Protein AF-A0A7S1GNL1-F1 (afdb_monomer)

InterPro domains:
  IPR001623 DnaJ domain [PF00226] (25-92)
  IPR001623 DnaJ domain [PR00625] (27-45)
  IPR001623 DnaJ domain [PR00625] (45-60)
  IPR001623 DnaJ domain [PR00625] (67-87)
  IPR001623 DnaJ domain [PS50076] (25-95)
  IPR001623 DnaJ domain [SM00271] (24-87)
  IPR001623 DnaJ domain [cd06257] (25-84)
  IPR036869 Chaperone J-domain superfamily [G3DSA:1.10.287.110] (15-101)
  IPR036869 Chaperone J-domain superfamily [SSF46565] (19-94)

Nearest PDB structures (foldseek):
  2dmx-assembly1_A  TM=9.039E-01  e=5.820E-04  Homo sapiens
  4it5-assembly1_A  TM=7.227E-01  e=3.368E-02  Vibrio cholerae
  1fpo-assembly1_A  TM=7.012E-01  e=4.769E-02  Escherichia coli
  3bvo-assembly2_B  TM=6.789E-01  e=7.156E-02  Homo sapiens
  4it5-assembly1_C  TM=7.206E-01  e=6.373E-02  Vibrio cholerae

Mean predicted aligned error: 12.36 Å

Solvent-accessible surface area (backbone atoms only — not comparable to full-atom values): 7193 Å² total; per-residue (Å²): 131,73,68,64,62,57,54,52,56,52,51,54,51,50,53,49,51,50,55,65,57,63,54,76,52,42,38,67,74,51,69,47,57,94,83,57,50,57,69,52,52,55,51,34,41,54,55,50,48,68,70,41,32,62,83,84,40,72,88,50,56,72,66,56,48,51,55,25,50,55,52,44,51,52,47,52,54,31,44,59,31,58,66,29,73,68,43,32,48,38,48,74,75,64,50,54,71,66,62,43,49,52,52,49,49,52,54,50,52,65,70,64,53,72,79,76,75,80,75,80,86,78,130

pLDDT: mean 73.5, std 15.43, range [41.97, 91.5]

Radius of gyration: 21.29 Å; Cα contacts (8 Å, |Δi|>4): 70; chains: 1; bounding box: 58×74×37 Å

Foldseek 3Di:
DPVVVVVVVVVVVVVVVVVVVVPPPLCVLLVHDLPDDLVSLVVSLVVLCVVLPVVVCVVPDPVSVVVSVVSNVSSVLSNVQRNDPQSVVCVVVPDDSVVSVVVVVVVVVVVPPPPPPPPPPDD

Organism: Cyclophora tenuis (NCBI:txid216820)

Structure (mmCIF, N/CA/C/O backbone):
data_AF-A0A7S1GNL1-F1
#
_entry.id   AF-A0A7S1GNL1-F1
#
loop_
_atom_site.group_PDB
_atom_site.id
_atom_site.type_symbol
_atom_site.label_atom_id
_atom_site.label_alt_id
_atom_site.label_comp_id
_atom_site.label_asym_id
_atom_site.label_entity_id
_atom_site.label_seq_id
_atom_site.pdbx_PDB_ins_code
_atom_site.Cartn_x
_atom_site.Cartn_y
_atom_site.Cartn_z
_atom_site.occupancy
_atom_site.B_iso_or_equiv
_atom_site.auth_seq_id
_atom_site.auth_comp_id
_atom_site.auth_asym_id
_atom_site.auth_atom_id
_atom_site.pdbx_PDB_model_num
ATOM 1 N N . GLY A 1 1 ? 3.465 -45.038 6.593 1.00 48.69 1 GLY A N 1
ATOM 2 C CA . GLY A 1 1 ? 3.401 -43.763 7.329 1.00 48.69 1 GLY A CA 1
ATOM 3 C C . GLY A 1 1 ? 2.772 -42.712 6.446 1.00 48.69 1 GLY A C 1
ATOM 4 O O . GLY A 1 1 ? 3.487 -42.023 5.741 1.00 48.69 1 GLY A O 1
ATOM 5 N N . SER A 1 2 ? 1.441 -42.638 6.433 1.00 50.00 2 SER A N 1
ATOM 6 C CA . SER A 1 2 ? 0.688 -41.850 5.438 1.00 50.00 2 SER A CA 1
ATOM 7 C C . SER A 1 2 ? 0.199 -40.499 5.978 1.00 50.00 2 SER A C 1
ATOM 9 O O . SER A 1 2 ? -0.111 -39.604 5.201 1.00 50.00 2 SER A O 1
ATOM 11 N N . ASN A 1 3 ? 0.214 -40.313 7.303 1.00 46.50 3 ASN A N 1
ATOM 12 C CA . ASN A 1 3 ? -0.201 -39.062 7.950 1.00 46.50 3 ASN A CA 1
ATOM 13 C C . ASN A 1 3 ? 0.855 -37.945 7.861 1.00 46.50 3 ASN A C 1
ATOM 15 O O . ASN A 1 3 ? 0.499 -36.775 7.896 1.00 46.50 3 ASN A O 1
ATOM 19 N N . SER A 1 4 ? 2.142 -38.274 7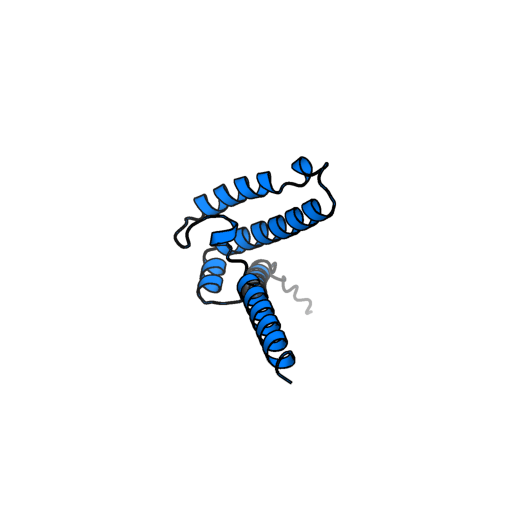.695 1.00 50.66 4 SER A N 1
ATOM 20 C CA . SER A 1 4 ? 3.233 -37.281 7.660 1.00 50.66 4 SER A CA 1
ATOM 21 C C . SER A 1 4 ? 3.238 -36.435 6.376 1.00 50.66 4 SER A C 1
ATOM 23 O O . SER A 1 4 ? 3.486 -35.236 6.437 1.00 50.66 4 SER A O 1
ATOM 25 N N . VAL A 1 5 ? 2.876 -37.019 5.229 1.00 54.38 5 VAL A N 1
ATOM 26 C CA . VAL A 1 5 ? 2.900 -36.332 3.921 1.00 54.38 5 VAL A CA 1
ATOM 27 C C . VAL A 1 5 ? 1.714 -35.373 3.747 1.00 54.38 5 VAL A C 1
ATOM 29 O O . VAL A 1 5 ? 1.840 -34.330 3.107 1.00 54.38 5 VAL A O 1
ATOM 32 N N . LEU A 1 6 ? 0.561 -35.700 4.340 1.00 55.34 6 LEU A N 1
ATOM 33 C CA . LEU A 1 6 ? -0.639 -34.855 4.299 1.00 55.34 6 LEU A CA 1
ATOM 34 C C . LEU A 1 6 ? -0.482 -33.604 5.167 1.00 55.34 6 LEU A C 1
ATOM 36 O O . LEU A 1 6 ? -0.900 -32.519 4.770 1.00 55.34 6 LEU A O 1
ATOM 40 N N . ILE A 1 7 ? 0.176 -33.752 6.316 1.00 55.56 7 ILE A N 1
ATOM 41 C CA . ILE A 1 7 ? 0.484 -32.646 7.222 1.00 55.56 7 ILE A CA 1
ATOM 42 C C . ILE A 1 7 ? 1.523 -31.711 6.576 1.00 55.56 7 ILE A C 1
ATOM 44 O O . ILE A 1 7 ? 1.324 -30.500 6.571 1.00 55.56 7 ILE A O 1
ATOM 48 N N . GLN A 1 8 ? 2.562 -32.254 5.929 1.00 51.44 8 GLN A N 1
ATOM 49 C CA . GLN A 1 8 ? 3.579 -31.466 5.215 1.00 51.44 8 GLN A CA 1
ATOM 50 C C . GLN A 1 8 ? 2.970 -30.596 4.093 1.00 51.44 8 GLN A C 1
ATOM 52 O O . GLN A 1 8 ? 3.209 -29.391 4.037 1.00 51.44 8 GLN A O 1
ATOM 57 N N . LYS A 1 9 ? 2.082 -31.177 3.270 1.00 51.75 9 LYS A N 1
ATOM 58 C CA . LYS A 1 9 ? 1.378 -30.459 2.188 1.00 51.75 9 LYS A CA 1
ATOM 59 C C . LYS A 1 9 ? 0.404 -29.382 2.677 1.00 51.75 9 LYS A C 1
ATOM 61 O O . LYS A 1 9 ? 0.152 -28.418 1.951 1.00 51.75 9 LYS A O 1
ATOM 66 N N . ALA A 1 10 ? -0.162 -29.538 3.874 1.00 55.88 10 ALA A N 1
ATOM 67 C CA . ALA A 1 10 ? -1.010 -28.518 4.485 1.00 55.88 10 ALA A CA 1
ATOM 68 C C . ALA A 1 10 ? -0.182 -27.303 4.944 1.00 55.88 10 ALA A C 1
ATOM 70 O O . ALA A 1 10 ? -0.606 -26.166 4.738 1.00 55.88 10 ALA A O 1
ATOM 71 N N . TYR A 1 11 ? 1.024 -27.529 5.480 1.00 54.78 11 TYR A N 1
ATOM 72 C CA . TYR A 1 11 ? 1.945 -26.455 5.867 1.00 54.78 11 TYR A CA 1
ATOM 73 C C . TYR A 1 11 ? 2.511 -25.689 4.665 1.00 54.78 11 TYR A C 1
ATOM 75 O O . TYR A 1 11 ? 2.564 -24.463 4.703 1.00 54.78 11 TYR A O 1
ATOM 83 N N . GLU A 1 12 ? 2.865 -26.371 3.573 1.00 48.06 12 GLU A N 1
ATOM 84 C CA . GLU A 1 12 ? 3.355 -25.710 2.351 1.00 48.06 12 GLU A CA 1
ATOM 85 C C . GLU A 1 12 ? 2.281 -24.829 1.684 1.00 48.06 12 GLU A C 1
ATOM 87 O O . GLU A 1 12 ? 2.585 -23.731 1.215 1.00 48.06 12 GLU A O 1
ATOM 92 N N . ASN A 1 13 ? 1.008 -25.244 1.711 1.00 51.81 13 ASN A N 1
ATOM 93 C CA . ASN A 1 13 ? -0.104 -24.401 1.254 1.00 51.81 13 ASN A CA 1
ATOM 94 C C . ASN A 1 13 ? -0.351 -23.201 2.175 1.00 51.81 13 ASN A C 1
ATOM 96 O O . ASN A 1 13 ? -0.649 -22.113 1.687 1.00 51.81 13 ASN A O 1
ATOM 100 N N . ALA A 1 14 ? -0.219 -23.373 3.492 1.00 51.16 14 ALA A N 1
ATOM 101 C CA . ALA A 1 14 ? -0.364 -22.277 4.442 1.00 51.16 14 ALA A CA 1
ATOM 102 C C . ALA A 1 14 ? 0.748 -21.230 4.270 1.00 51.16 14 ALA A C 1
ATOM 104 O O . ALA A 1 14 ? 0.449 -20.040 4.267 1.00 51.16 14 ALA A O 1
ATOM 105 N N . ASP A 1 15 ? 1.999 -21.649 4.044 1.00 48.06 15 ASP A N 1
ATOM 106 C CA . ASP A 1 15 ? 3.122 -20.732 3.801 1.00 48.06 15 ASP A CA 1
ATOM 107 C C . ASP A 1 15 ? 2.975 -20.000 2.457 1.00 48.06 15 ASP A C 1
ATOM 109 O O . ASP A 1 15 ? 3.248 -18.804 2.365 1.00 48.06 15 ASP A O 1
ATOM 113 N N . PHE A 1 16 ? 2.456 -20.674 1.425 1.00 47.88 16 PHE A N 1
ATOM 114 C CA . PHE A 1 16 ? 2.152 -20.057 0.132 1.00 47.88 16 PHE A CA 1
ATOM 115 C C . PHE A 1 16 ? 0.971 -19.073 0.204 1.00 47.88 16 PHE A C 1
ATOM 117 O O . PHE A 1 16 ? 1.053 -17.994 -0.378 1.00 47.88 16 PHE A O 1
ATOM 124 N N . LEU A 1 17 ? -0.095 -19.380 0.954 1.00 49.56 17 LEU A N 1
ATOM 125 C CA . LEU A 1 17 ? -1.192 -18.442 1.230 1.00 49.56 17 LEU A CA 1
ATOM 126 C C . LEU A 1 17 ? -0.723 -17.264 2.085 1.00 49.56 17 LEU A C 1
ATOM 128 O O . LEU A 1 17 ? -1.101 -16.137 1.785 1.00 49.56 17 LEU A O 1
ATOM 132 N N . LEU A 1 18 ? 0.157 -17.492 3.067 1.00 51.66 18 LEU A N 1
ATOM 133 C CA . LEU A 1 18 ? 0.786 -16.423 3.842 1.00 51.66 18 LEU A CA 1
ATOM 134 C C . LEU A 1 18 ? 1.680 -15.544 2.964 1.00 51.66 18 LEU A C 1
ATOM 136 O O . LEU A 1 18 ? 1.660 -14.331 3.113 1.00 51.66 18 LEU A O 1
ATOM 140 N N . ARG A 1 19 ? 2.464 -16.117 2.042 1.00 46.56 19 ARG A N 1
ATOM 141 C CA . ARG A 1 19 ? 3.342 -15.357 1.132 1.00 46.56 19 ARG A CA 1
ATOM 142 C C . ARG A 1 19 ? 2.570 -14.617 0.040 1.00 46.56 19 ARG A C 1
ATOM 144 O O . ARG A 1 19 ? 2.915 -13.484 -0.274 1.00 46.56 19 ARG A O 1
ATOM 151 N N . LYS A 1 20 ? 1.504 -15.218 -0.493 1.00 41.97 20 LYS A N 1
ATOM 152 C CA . LYS A 1 20 ? 0.577 -14.579 -1.437 1.00 41.97 20 LYS A CA 1
ATOM 153 C C . LYS A 1 20 ? -0.301 -13.524 -0.748 1.00 41.97 20 LYS A C 1
ATOM 155 O O . LYS A 1 20 ? -0.633 -12.534 -1.382 1.00 41.97 20 LYS A O 1
ATOM 160 N N . GLN A 1 21 ? -0.601 -13.680 0.546 1.00 45.34 21 GLN A N 1
ATOM 161 C CA . GLN A 1 21 ? -1.136 -12.613 1.408 1.00 45.34 21 GLN A CA 1
ATOM 162 C C . GLN A 1 21 ? -0.103 -11.531 1.747 1.00 45.34 21 GLN A C 1
ATOM 164 O O . GLN A 1 21 ? -0.488 -10.391 1.983 1.00 45.34 21 GLN A O 1
ATOM 169 N N . LYS A 1 22 ? 1.190 -11.874 1.842 1.00 52.28 22 LYS A N 1
ATOM 170 C CA . LYS A 1 22 ? 2.247 -10.958 2.310 1.00 52.28 22 LYS A CA 1
ATOM 171 C C . LYS A 1 22 ? 2.577 -9.847 1.331 1.00 52.28 22 LYS A C 1
ATOM 173 O O . LYS A 1 22 ? 3.211 -8.888 1.752 1.00 52.28 22 LYS A O 1
ATOM 178 N N . ARG A 1 23 ? 2.183 -9.952 0.059 1.00 59.06 23 ARG A N 1
ATOM 179 C CA . ARG A 1 23 ? 2.159 -8.782 -0.819 1.00 59.06 23 ARG A CA 1
ATOM 180 C C . ARG A 1 23 ? 0.871 -8.030 -0.518 1.00 59.06 23 ARG A C 1
ATOM 182 O O . ARG A 1 23 ? -0.193 -8.527 -0.888 1.00 59.06 23 ARG A O 1
ATOM 189 N N . PRO A 1 24 ? 0.935 -6.882 0.180 1.00 64.38 24 PRO A N 1
ATOM 190 C CA . PRO A 1 24 ? -0.250 -6.077 0.364 1.00 64.38 24 PRO A CA 1
ATOM 191 C C . PRO A 1 24 ? -0.682 -5.597 -1.014 1.00 64.38 24 PRO A C 1
ATOM 193 O O . PRO A 1 24 ? -0.005 -4.816 -1.682 1.00 64.38 24 PRO A O 1
ATOM 196 N N . ASP A 1 25 ? -1.803 -6.138 -1.458 1.00 78.50 25 ASP A N 1
ATOM 197 C CA . ASP A 1 25 ? -2.456 -5.714 -2.676 1.00 78.50 25 ASP A CA 1
ATOM 198 C C . ASP A 1 25 ? -3.139 -4.385 -2.345 1.00 78.50 25 ASP A C 1
ATOM 200 O O . ASP A 1 25 ? -4.255 -4.343 -1.825 1.00 78.50 25 ASP A O 1
ATOM 204 N N . PHE A 1 26 ? -2.403 -3.282 -2.502 1.00 83.38 26 PHE A N 1
ATOM 205 C CA . PHE A 1 26 ? -2.847 -1.970 -2.025 1.00 83.38 26 PHE A CA 1
ATOM 206 C C . PHE A 1 26 ? -4.150 -1.527 -2.685 1.00 83.38 26 PHE A C 1
ATOM 208 O O . PHE A 1 26 ? -4.964 -0.852 -2.053 1.00 83.38 26 PHE A O 1
ATOM 215 N N . TYR A 1 27 ? -4.381 -1.968 -3.923 1.00 85.94 27 TYR A N 1
ATOM 216 C CA . TYR A 1 27 ? -5.641 -1.783 -4.628 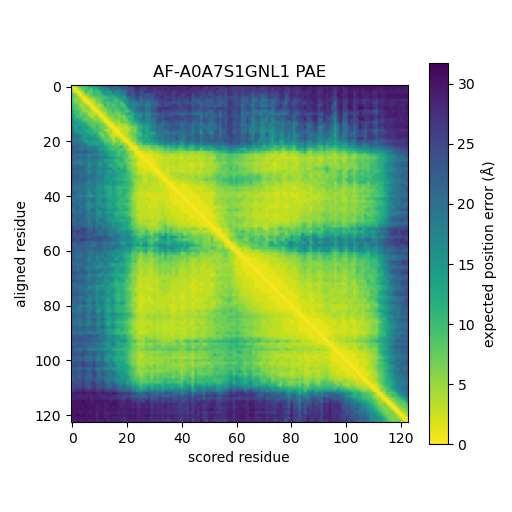1.00 85.94 27 TYR A CA 1
ATOM 217 C C . TYR A 1 27 ? -6.790 -2.482 -3.894 1.00 85.94 27 TYR A C 1
ATOM 219 O O . TYR A 1 27 ? -7.782 -1.839 -3.554 1.00 85.94 27 TYR A O 1
ATOM 227 N N . GLN A 1 28 ? -6.638 -3.764 -3.551 1.00 82.31 28 GLN A N 1
ATOM 228 C CA . GLN A 1 28 ? -7.637 -4.495 -2.760 1.00 82.31 28 GLN A CA 1
ATOM 229 C C . GLN A 1 28 ? -7.790 -3.931 -1.340 1.00 82.31 28 GLN A C 1
ATOM 231 O O . GLN A 1 28 ? -8.906 -3.848 -0.830 1.00 82.31 28 GLN A O 1
ATOM 236 N N . LEU A 1 29 ? -6.694 -3.501 -0.710 1.00 82.12 29 LEU A N 1
ATOM 237 C CA . LEU A 1 29 ? -6.690 -2.937 0.641 1.00 82.12 29 LEU A CA 1
ATOM 238 C C . LEU A 1 29 ? -7.507 -1.639 0.721 1.00 82.12 29 LEU A C 1
ATOM 240 O O . LEU A 1 29 ? -8.307 -1.449 1.641 1.00 82.12 29 LEU A O 1
ATOM 244 N N . LEU A 1 30 ? -7.323 -0.757 -0.264 1.00 82.38 30 LEU A N 1
ATOM 245 C CA . LEU A 1 30 ? -8.098 0.473 -0.419 1.00 82.38 30 LEU A CA 1
ATOM 246 C C . LEU A 1 30 ? -9.495 0.210 -1.009 1.00 82.38 30 LEU A C 1
ATOM 248 O O . LEU A 1 30 ? -10.366 1.076 -0.926 1.00 82.38 30 LEU A O 1
ATOM 252 N N . GLY A 1 31 ? -9.731 -0.983 -1.561 1.00 83.00 31 GLY A N 1
ATOM 253 C CA . GLY A 1 31 ? -10.982 -1.358 -2.219 1.00 83.00 31 GLY A CA 1
ATOM 254 C C . GLY A 1 31 ? -11.200 -0.598 -3.526 1.00 83.00 31 GLY A C 1
ATOM 255 O O . GLY A 1 31 ? -12.318 -0.185 -3.823 1.00 83.00 31 GLY A O 1
ATOM 256 N N . ILE A 1 32 ? -10.121 -0.363 -4.267 1.00 86.38 32 ILE A N 1
ATOM 257 C CA . ILE A 1 32 ? -10.096 0.370 -5.533 1.00 86.38 32 ILE A CA 1
ATOM 258 C C . ILE A 1 32 ? -9.606 -0.532 -6.663 1.00 86.38 32 ILE A C 1
ATOM 260 O O . ILE A 1 32 ? -8.984 -1.569 -6.442 1.00 86.38 32 ILE A O 1
ATOM 264 N N . SER A 1 33 ? -9.877 -0.120 -7.897 1.00 86.25 33 SER A N 1
ATOM 265 C CA . SER A 1 33 ? -9.373 -0.822 -9.075 1.00 86.25 33 SER A CA 1
ATOM 266 C C . SER A 1 33 ? -7.910 -0.468 -9.366 1.00 86.25 33 SER A C 1
ATOM 268 O O . SER A 1 33 ? -7.454 0.624 -9.027 1.00 86.25 33 SER A O 1
ATOM 270 N N . SER A 1 34 ? -7.188 -1.345 -10.066 1.00 81.25 34 SER A N 1
ATOM 271 C CA . SER A 1 34 ? -5.834 -1.066 -10.570 1.00 81.25 34 SER A CA 1
ATOM 272 C C . SER A 1 34 ? -5.794 0.097 -11.566 1.00 81.25 34 SER A C 1
ATOM 274 O O . SER A 1 34 ? -4.745 0.703 -11.756 1.00 81.25 34 SER A O 1
ATOM 276 N N . ILE A 1 35 ? -6.941 0.461 -12.150 1.00 85.25 35 ILE A N 1
ATOM 277 C CA . ILE A 1 35 ? -7.120 1.644 -13.009 1.00 85.25 35 ILE A CA 1
ATOM 278 C C . ILE A 1 35 ? -7.533 2.905 -12.232 1.00 85.25 35 ILE A C 1
ATOM 280 O O . ILE A 1 35 ? -7.795 3.942 -12.840 1.00 85.25 35 ILE A O 1
ATOM 284 N N . ALA A 1 36 ? -7.625 2.842 -10.900 1.00 87.12 36 ALA A N 1
ATOM 285 C CA . ALA A 1 36 ? -8.078 3.970 -10.097 1.00 87.12 36 ALA A CA 1
ATOM 286 C C . ALA A 1 36 ? -7.155 5.187 -10.254 1.00 87.12 36 ALA A C 1
ATOM 288 O O . ALA A 1 36 ? -5.925 5.084 -10.363 1.00 87.12 36 ALA A O 1
ATOM 289 N N . SER A 1 37 ? -7.783 6.361 -10.248 1.00 89.88 37 SER A N 1
ATOM 290 C CA . SER A 1 37 ? -7.086 7.643 -10.273 1.00 89.88 37 SER A CA 1
ATOM 291 C C . SER A 1 37 ? -6.578 8.010 -8.883 1.00 89.88 37 SER A C 1
ATOM 293 O O . SER A 1 37 ? -7.154 7.628 -7.865 1.00 89.88 37 SER A O 1
ATOM 295 N N . LEU A 1 38 ? -5.543 8.843 -8.829 1.00 88.38 38 LEU A N 1
ATOM 296 C CA . LEU A 1 38 ? -4.948 9.338 -7.583 1.00 88.38 38 LEU A CA 1
ATOM 297 C C . LEU A 1 38 ? -5.967 10.018 -6.648 1.00 88.38 38 LEU A C 1
ATOM 299 O O . LEU A 1 38 ? -5.871 9.908 -5.425 1.00 88.38 38 LEU A O 1
ATOM 303 N N . LEU A 1 39 ? -6.985 10.672 -7.217 1.00 90.12 39 LEU A N 1
ATOM 304 C CA . LEU A 1 39 ? -8.111 11.237 -6.465 1.00 90.12 39 LEU A CA 1
ATOM 305 C C . LEU A 1 39 ? -8.939 10.160 -5.749 1.00 90.12 39 LEU A C 1
ATOM 307 O O . LEU A 1 39 ? -9.307 10.347 -4.590 1.00 90.12 39 LEU A O 1
ATOM 311 N N . GLU A 1 40 ? -9.207 9.032 -6.411 1.00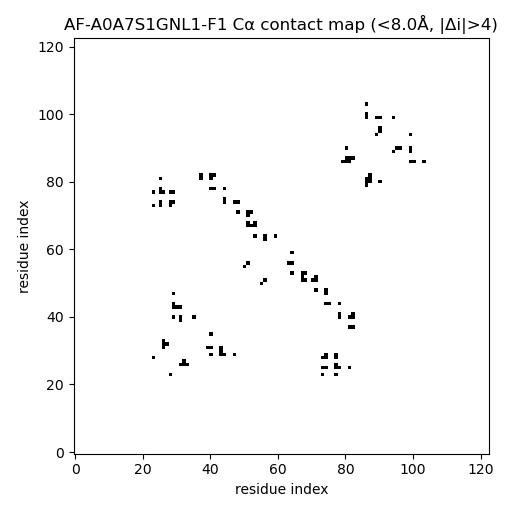 90.25 40 GLU A N 1
ATOM 312 C CA . GLU A 1 40 ? -9.926 7.904 -5.811 1.00 90.25 40 GLU A CA 1
ATOM 313 C C . GLU A 1 40 ? -9.091 7.212 -4.740 1.00 90.25 40 GLU A C 1
ATOM 315 O O . GLU A 1 40 ? -9.602 6.949 -3.654 1.00 90.25 40 GLU A O 1
ATOM 320 N N . ILE A 1 41 ? -7.797 7.008 -5.003 1.00 89.75 41 ILE A N 1
ATOM 321 C CA . ILE A 1 41 ? -6.841 6.456 -4.035 1.00 89.75 41 ILE A CA 1
ATOM 322 C C . ILE A 1 41 ? -6.868 7.283 -2.740 1.00 89.75 41 ILE A C 1
ATOM 324 O O . ILE A 1 41 ? -7.109 6.744 -1.660 1.00 89.75 41 ILE A O 1
ATOM 328 N N . LYS A 1 42 ? -6.711 8.612 -2.838 1.00 89.81 42 LYS A N 1
ATOM 329 C CA . LYS A 1 42 ? -6.753 9.524 -1.679 1.00 89.81 42 LYS A CA 1
ATOM 330 C C . LYS A 1 42 ? -8.107 9.521 -0.972 1.00 89.81 42 LYS A C 1
ATOM 332 O O . LYS A 1 42 ? -8.162 9.558 0.259 1.00 89.81 42 LYS A O 1
ATOM 337 N N . LYS A 1 43 ? -9.201 9.486 -1.736 1.00 91.50 43 LYS A N 1
ATOM 338 C CA . LYS A 1 43 ? -10.561 9.462 -1.189 1.00 91.50 43 LYS A CA 1
ATOM 339 C C . LYS A 1 43 ? -10.806 8.187 -0.384 1.00 91.50 43 LYS A C 1
ATOM 341 O O . LYS A 1 43 ? -11.225 8.283 0.768 1.00 91.50 43 LYS A O 1
ATOM 346 N N . GLN A 1 44 ? -10.487 7.023 -0.945 1.00 90.00 44 GLN A N 1
ATOM 347 C CA . GLN A 1 44 ? -10.694 5.744 -0.268 1.00 90.00 44 GLN A CA 1
ATOM 348 C C . GLN A 1 44 ? -9.736 5.531 0.891 1.00 90.00 44 GLN A C 1
ATOM 350 O O . GLN A 1 44 ? -10.168 5.047 1.936 1.00 90.00 44 GLN A O 1
ATOM 355 N N . TYR A 1 45 ? -8.491 5.997 0.776 1.00 90.06 45 TYR A N 1
ATOM 356 C CA . TYR A 1 45 ? -7.583 6.055 1.915 1.00 90.06 45 TYR A CA 1
ATOM 357 C C . TYR A 1 45 ? -8.208 6.823 3.078 1.00 90.06 45 TYR A C 1
ATOM 359 O O . TYR A 1 45 ? -8.235 6.320 4.194 1.00 90.06 45 TYR A O 1
ATOM 367 N N . LYS A 1 46 ? -8.774 8.012 2.830 1.00 89.44 46 LYS A N 1
ATOM 368 C CA . LYS A 1 46 ? -9.390 8.823 3.888 1.00 89.44 46 LYS A CA 1
ATOM 369 C C . LYS A 1 46 ? -10.563 8.097 4.553 1.00 89.44 46 LYS A C 1
ATOM 371 O O . LYS A 1 46 ? -10.673 8.117 5.775 1.00 89.44 46 LYS A O 1
ATOM 376 N N . VAL A 1 47 ? -11.406 7.426 3.767 1.00 88.94 47 VAL A N 1
ATOM 377 C CA . VAL A 1 47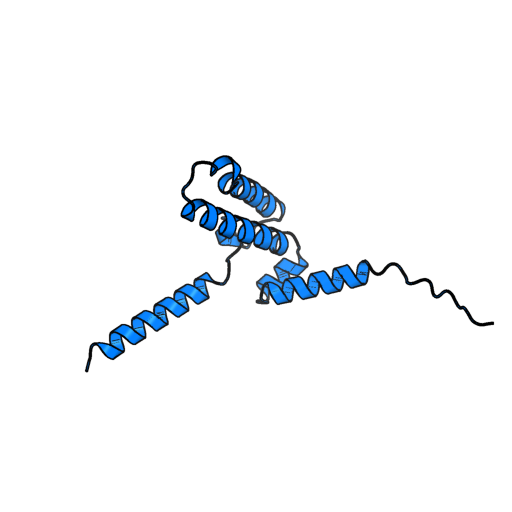 ? -12.524 6.619 4.285 1.00 88.94 47 VAL A CA 1
ATOM 378 C C . VAL A 1 47 ? -12.009 5.474 5.162 1.00 88.94 47 VAL A C 1
ATOM 380 O O . VAL A 1 47 ? -12.457 5.315 6.296 1.00 88.94 47 VAL A O 1
ATOM 383 N N . LYS A 1 48 ? -11.023 4.716 4.674 1.00 84.88 48 LYS A N 1
ATOM 384 C CA . LYS A 1 48 ? -10.433 3.578 5.387 1.00 84.88 48 LYS A CA 1
ATOM 385 C C . LYS A 1 48 ? -9.655 4.003 6.633 1.00 84.88 48 LYS A C 1
ATOM 387 O O . LYS A 1 48 ? -9.799 3.387 7.683 1.00 84.88 48 LYS A O 1
ATOM 392 N N . ALA A 1 49 ? -8.903 5.095 6.567 1.00 86.25 49 ALA A N 1
ATOM 393 C CA . ALA A 1 49 ? -8.198 5.668 7.707 1.00 86.25 49 ALA A CA 1
ATOM 394 C C . ALA A 1 49 ? -9.166 6.051 8.836 1.00 86.25 49 ALA A C 1
ATOM 396 O O . ALA A 1 49 ? -8.872 5.799 9.998 1.00 86.25 49 ALA A O 1
ATOM 397 N N . MET A 1 50 ? -10.345 6.595 8.508 1.00 84.50 50 MET A N 1
ATOM 398 C CA . MET A 1 50 ? -11.390 6.894 9.498 1.00 84.50 50 MET A CA 1
ATOM 399 C C . MET A 1 50 ? -12.084 5.639 10.054 1.00 84.50 50 MET A C 1
ATOM 401 O O . MET A 1 50 ? -12.619 5.687 11.160 1.00 84.50 50 MET A O 1
ATOM 405 N N . GLU A 1 51 ? -12.094 4.532 9.308 1.00 79.75 51 GLU A N 1
ATOM 406 C CA . GLU A 1 51 ? -12.629 3.226 9.727 1.00 79.75 51 GLU A CA 1
ATOM 407 C C . GLU A 1 51 ? -11.679 2.509 10.704 1.00 79.75 51 GLU A C 1
ATOM 409 O O . GLU A 1 51 ? -12.126 1.929 11.695 1.00 79.75 51 GLU A O 1
ATOM 414 N N . TYR A 1 52 ? -10.367 2.615 10.474 1.00 77.56 52 TYR A N 1
ATOM 415 C CA . TYR A 1 52 ? -9.320 2.017 11.314 1.00 77.56 52 TYR A CA 1
ATOM 416 C C . TYR A 1 52 ? -8.713 2.978 12.349 1.00 77.56 52 TYR A C 1
ATOM 418 O O . TYR A 1 52 ? -7.759 2.616 13.031 1.00 77.56 52 TYR A O 1
ATOM 426 N N . HIS A 1 53 ? -9.257 4.188 12.504 1.00 76.50 53 HIS A N 1
ATOM 427 C CA . HIS A 1 53 ? -8.693 5.188 13.411 1.00 76.50 53 HIS A CA 1
ATOM 428 C C . HIS A 1 53 ? -8.770 4.735 14.884 1.00 76.50 53 HIS A C 1
ATOM 430 O O . HIS A 1 53 ? -9.865 4.391 15.347 1.00 76.50 53 HIS A O 1
ATOM 436 N N . PRO A 1 54 ? -7.668 4.799 15.659 1.00 69.75 54 PRO A N 1
ATOM 437 C CA . PRO A 1 54 ? -7.624 4.300 17.037 1.00 69.75 54 PRO A CA 1
ATOM 438 C C . PRO A 1 54 ? -8.625 5.002 17.963 1.00 69.75 54 PRO A C 1
ATOM 440 O O . PRO A 1 54 ? -9.139 4.364 18.873 1.00 69.75 54 PRO A O 1
ATOM 443 N N . ASP A 1 55 ? -8.987 6.261 17.683 1.00 78.50 55 ASP A N 1
ATOM 444 C CA . ASP A 1 55 ? -10.026 7.010 18.421 1.00 78.50 55 ASP A CA 1
ATOM 445 C C . ASP A 1 55 ? -11.381 6.279 18.451 1.00 78.50 55 ASP A C 1
ATOM 447 O O . ASP A 1 55 ? -12.039 6.214 19.488 1.00 78.50 55 ASP A O 1
ATOM 451 N N . ARG A 1 56 ? -11.762 5.622 17.343 1.00 67.12 56 ARG A N 1
ATOM 452 C CA . ARG A 1 56 ? -13.014 4.848 17.246 1.00 67.12 56 ARG A CA 1
ATOM 453 C C . ARG A 1 56 ? -12.895 3.446 17.845 1.00 67.12 56 ARG A C 1
ATOM 455 O O . ARG A 1 56 ? -13.911 2.790 18.059 1.00 67.12 56 ARG A O 1
ATOM 462 N N . HIS A 1 57 ? -11.669 2.999 18.121 1.00 65.69 57 HIS A N 1
ATOM 463 C CA . HIS A 1 57 ? -11.339 1.681 18.673 1.00 65.69 57 HIS A CA 1
ATOM 464 C C . HIS A 1 57 ? -10.775 1.762 20.099 1.00 65.69 57 HIS A C 1
ATOM 466 O O . HIS A 1 57 ? -10.256 0.772 20.609 1.00 65.69 57 HIS A O 1
ATOM 472 N N . THR A 1 58 ? -10.932 2.902 20.777 1.00 63.50 58 THR A N 1
ATOM 473 C CA . THR A 1 58 ? -10.502 3.132 22.171 1.00 63.50 58 THR A CA 1
ATOM 474 C C . THR A 1 58 ? -11.114 2.144 23.171 1.00 63.50 58 THR A C 1
ATOM 476 O O . THR A 1 58 ? -10.495 1.837 24.185 1.00 63.50 58 THR A O 1
ATOM 479 N N . GLY A 1 59 ? -12.296 1.590 22.873 1.00 67.19 59 GLY A N 1
ATOM 480 C CA . GLY A 1 59 ? -12.943 0.526 23.655 1.00 67.19 59 GLY A CA 1
ATOM 481 C C . GLY A 1 59 ? -12.742 -0.898 23.115 1.00 67.19 59 GLY A C 1
ATOM 482 O O . GLY A 1 59 ? -13.348 -1.838 23.629 1.00 67.19 59 GLY A O 1
ATOM 483 N N . ALA A 1 60 ? -11.955 -1.083 22.053 1.00 72.81 60 ALA A N 1
ATOM 484 C CA . ALA A 1 60 ? -11.764 -2.383 21.419 1.00 72.81 60 ALA A CA 1
ATOM 485 C C . ALA A 1 60 ? -10.676 -3.210 22.125 1.00 72.81 60 ALA A C 1
ATOM 487 O O . ALA A 1 60 ? -9.708 -2.675 22.665 1.00 72.81 60 ALA A O 1
ATOM 488 N N . SER A 1 61 ? -10.810 -4.538 22.087 1.00 78.69 61 SER A N 1
ATOM 489 C CA . SER A 1 61 ? -9.815 -5.468 22.630 1.00 78.69 61 SER A CA 1
ATOM 490 C C . SER A 1 61 ? -8.430 -5.254 22.000 1.00 78.69 61 SER A C 1
ATOM 492 O O . SER A 1 61 ? -8.335 -4.893 20.828 1.00 78.69 61 SER A O 1
ATOM 494 N N . GLN A 1 62 ? -7.356 -5.556 22.739 1.00 77.31 62 GLN A N 1
ATOM 495 C CA . GLN A 1 62 ? -5.963 -5.394 22.279 1.00 77.31 62 GLN A CA 1
ATOM 496 C C . GLN A 1 62 ? -5.693 -6.019 20.898 1.00 77.31 62 GLN A C 1
ATOM 498 O O . GLN A 1 62 ? -4.936 -5.467 20.105 1.00 77.31 62 GLN A O 1
ATOM 503 N N . GLN A 1 63 ? -6.351 -7.139 20.585 1.00 72.88 63 GLN A N 1
ATOM 504 C CA . GLN A 1 63 ? -6.250 -7.784 19.276 1.00 72.88 63 GLN A CA 1
ATOM 505 C C . GLN A 1 63 ? -6.785 -6.894 18.142 1.00 72.88 63 GLN A C 1
ATOM 507 O O . GLN A 1 63 ? -6.106 -6.710 17.138 1.00 72.88 63 GLN A O 1
ATOM 512 N N . LYS A 1 64 ? -7.950 -6.261 18.336 1.00 71.44 64 LYS A N 1
ATOM 513 C CA . LYS A 1 64 ? -8.532 -5.328 17.361 1.00 71.44 64 LYS A CA 1
ATOM 514 C C . LYS A 1 64 ? -7.688 -4.071 17.188 1.00 71.44 64 LYS A C 1
ATOM 516 O O . LYS A 1 64 ? -7.610 -3.558 16.080 1.00 71.44 64 LYS A 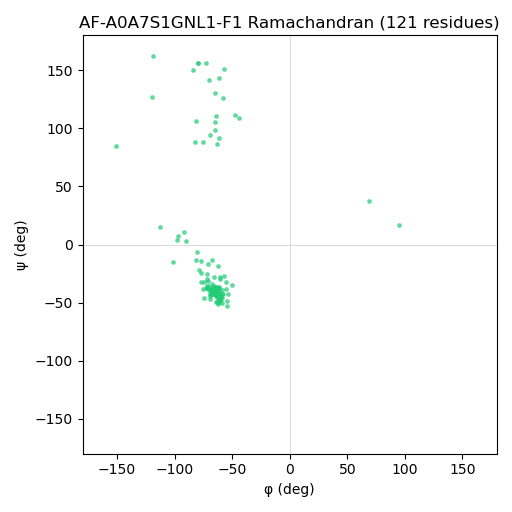O 1
ATOM 521 N N . GLN A 1 65 ? -7.065 -3.581 18.260 1.00 75.62 65 GLN A N 1
ATOM 522 C CA . GLN A 1 65 ? -6.155 -2.436 18.173 1.00 75.62 65 GLN A CA 1
ATOM 523 C C . GLN A 1 65 ? -4.919 -2.779 17.335 1.00 75.62 65 GLN A C 1
ATOM 525 O O . GLN A 1 65 ? -4.560 -2.006 16.454 1.00 75.62 65 GLN A O 1
ATOM 530 N N . LYS A 1 66 ? -4.330 -3.968 17.538 1.00 75.44 66 LYS A N 1
ATOM 531 C CA . LYS A 1 66 ? -3.223 -4.460 16.704 1.00 75.44 66 LYS A CA 1
ATOM 532 C C . LYS A 1 66 ? -3.629 -4.620 15.241 1.00 75.44 66 LYS A C 1
ATOM 534 O O . LYS A 1 66 ? -2.952 -4.086 14.374 1.00 75.44 66 LYS A O 1
ATOM 539 N N . GLU A 1 67 ? -4.761 -5.267 14.966 1.00 74.50 67 GLU A N 1
ATOM 540 C CA . GLU A 1 67 ? -5.257 -5.424 13.592 1.00 74.50 67 GLU A CA 1
ATOM 541 C C . GLU A 1 67 ? -5.560 -4.076 12.918 1.00 74.50 67 GLU A C 1
ATOM 543 O O . GLU A 1 67 ? -5.308 -3.909 11.724 1.00 74.50 67 GLU A O 1
ATOM 548 N N . ALA A 1 68 ? -6.108 -3.109 13.662 1.00 76.50 68 ALA A N 1
ATOM 549 C CA . ALA A 1 68 ? -6.360 -1.764 13.158 1.00 76.50 68 ALA A CA 1
ATOM 550 C C . ALA A 1 68 ? -5.051 -1.019 12.866 1.00 76.50 68 ALA A C 1
ATOM 552 O O . ALA A 1 68 ? -4.943 -0.399 11.813 1.00 76.50 68 ALA A O 1
ATOM 553 N N . GLU A 1 69 ? -4.046 -1.124 13.741 1.00 81.06 69 GLU A N 1
ATOM 554 C CA . GLU A 1 69 ? -2.724 -0.530 13.527 1.00 81.06 69 GLU A CA 1
ATOM 555 C C . GLU A 1 69 ? -2.015 -1.137 12.308 1.00 81.06 69 GLU A C 1
ATOM 557 O O . GLU A 1 69 ? -1.496 -0.396 11.474 1.00 81.06 69 GLU A O 1
ATOM 562 N N . GLU A 1 70 ? -2.028 -2.465 12.160 1.00 80.88 70 GLU A N 1
ATOM 563 C CA . GLU A 1 70 ? -1.436 -3.148 11.004 1.00 80.88 70 GLU A CA 1
ATOM 564 C C . GLU A 1 70 ? -2.108 -2.713 9.699 1.00 80.88 70 GLU A C 1
ATOM 566 O O . GLU A 1 70 ? -1.433 -2.315 8.750 1.00 80.88 70 GLU A O 1
ATOM 571 N N . LYS A 1 71 ? -3.446 -2.697 9.658 1.00 79.31 71 LYS A N 1
ATOM 572 C CA . LYS A 1 71 ? -4.185 -2.220 8.481 1.00 79.31 71 LYS A CA 1
ATOM 573 C C . LYS A 1 71 ? -3.938 -0.740 8.209 1.00 79.31 71 LYS A C 1
ATOM 575 O O . LYS A 1 71 ? -3.837 -0.356 7.048 1.00 79.31 71 LYS A O 1
ATOM 580 N N . PHE A 1 72 ? -3.821 0.086 9.245 1.00 83.56 72 PHE A N 1
ATOM 581 C CA . PHE A 1 72 ? -3.535 1.511 9.102 1.00 83.56 72 PHE A CA 1
ATOM 582 C C . PHE A 1 72 ? -2.143 1.761 8.509 1.00 83.56 72 PHE A C 1
ATOM 584 O O . PHE A 1 72 ? -2.021 2.577 7.596 1.00 83.56 72 PHE A O 1
ATOM 591 N N . LYS A 1 73 ? -1.116 1.022 8.957 1.00 83.69 73 LYS A N 1
ATOM 592 C CA . LYS A 1 73 ? 0.233 1.076 8.365 1.00 83.69 73 LYS A CA 1
ATOM 593 C C . LYS A 1 73 ? 0.200 0.715 6.882 1.00 83.69 73 LYS A C 1
ATOM 595 O O . LYS A 1 73 ? 0.621 1.521 6.057 1.00 83.69 73 LYS A O 1
ATOM 600 N N . LEU A 1 74 ? -0.435 -0.409 6.543 1.00 83.88 74 LEU A N 1
ATOM 601 C CA . LEU A 1 74 ? -0.564 -0.856 5.155 1.00 83.88 74 LEU A CA 1
ATOM 602 C C . LEU A 1 74 ? -1.333 0.143 4.275 1.00 83.88 74 LEU A C 1
ATOM 604 O O . LEU A 1 74 ? -1.001 0.323 3.105 1.00 83.88 74 LEU A O 1
ATOM 608 N N . LEU A 1 75 ? -2.365 0.804 4.814 1.00 86.31 75 LEU A N 1
ATOM 609 C CA . LEU A 1 75 ? -3.109 1.846 4.098 1.00 86.31 75 LEU A CA 1
ATOM 610 C C . LEU A 1 75 ? -2.225 3.058 3.803 1.00 86.31 75 LEU A C 1
ATOM 612 O O . LEU A 1 75 ? -2.324 3.623 2.715 1.00 86.31 75 LEU A O 1
ATOM 616 N N . GLY A 1 76 ? -1.380 3.450 4.761 1.00 86.88 76 GLY A N 1
ATOM 617 C CA . GLY A 1 76 ? -0.398 4.518 4.587 1.00 86.88 76 GLY A CA 1
ATOM 618 C C . GLY A 1 76 ? 0.612 4.180 3.494 1.00 86.88 76 GLY A C 1
ATOM 619 O O . GLY A 1 76 ? 0.783 4.962 2.562 1.00 86.88 76 GLY A O 1
ATOM 620 N N . GLU A 1 77 ? 1.193 2.981 3.551 1.00 87.19 77 GLU A N 1
ATOM 621 C CA . GLU A 1 77 ? 2.145 2.487 2.547 1.00 87.19 77 GLU A CA 1
ATOM 622 C C . GLU A 1 77 ? 1.520 2.420 1.149 1.00 87.19 77 GLU A C 1
ATOM 624 O O . GLU A 1 77 ? 2.102 2.894 0.171 1.00 87.19 77 GLU A O 1
ATOM 629 N N . GLY A 1 78 ? 0.296 1.896 1.052 1.00 87.38 78 GLY A N 1
ATOM 630 C CA . GLY A 1 78 ? -0.429 1.816 -0.209 1.00 87.38 78 GLY A CA 1
ATOM 631 C C . GLY A 1 78 ? -0.763 3.180 -0.786 1.00 87.38 78 GLY A C 1
ATOM 632 O O . GLY A 1 78 ? -0.615 3.387 -1.988 1.00 87.38 78 GLY A O 1
ATOM 633 N N . LEU A 1 79 ? -1.164 4.137 0.054 1.00 89.00 79 LEU A N 1
ATOM 634 C CA . LEU A 1 79 ? -1.349 5.513 -0.388 1.00 89.00 79 LEU A CA 1
ATOM 635 C C . LEU A 1 79 ? -0.035 6.096 -0.901 1.00 89.00 79 LEU A C 1
ATOM 637 O O . LEU A 1 79 ? -0.038 6.705 -1.964 1.00 89.00 79 LEU A O 1
ATOM 641 N N . GLU A 1 80 ? 1.065 5.942 -0.170 1.00 87.62 80 GLU A N 1
ATOM 642 C CA . GLU A 1 80 ? 2.350 6.498 -0.584 1.00 87.62 80 GLU A CA 1
ATOM 643 C C . GLU A 1 80 ? 2.796 5.961 -1.939 1.00 87.62 80 GLU A C 1
ATOM 645 O O . GLU A 1 80 ? 3.261 6.745 -2.760 1.00 87.62 80 GLU A O 1
ATOM 650 N N . ILE A 1 81 ? 2.636 4.659 -2.177 1.00 88.25 81 ILE A N 1
ATOM 651 C CA . ILE A 1 81 ? 3.051 4.010 -3.422 1.00 88.25 81 ILE A CA 1
ATOM 652 C C . ILE A 1 81 ? 2.106 4.348 -4.568 1.00 88.25 81 ILE A C 1
ATOM 654 O O . ILE A 1 81 ? 2.557 4.705 -5.647 1.00 88.25 81 ILE A O 1
ATOM 658 N N . LEU A 1 82 ? 0.795 4.281 -4.347 1.00 88.06 82 LEU A N 1
ATOM 659 C CA . LEU A 1 82 ? -0.184 4.521 -5.405 1.00 88.06 82 LEU A CA 1
ATOM 660 C C . LEU A 1 82 ? -0.409 6.012 -5.696 1.00 88.06 82 LEU A C 1
ATOM 662 O O . LEU A 1 82 ? -0.887 6.358 -6.776 1.00 88.06 82 LEU A O 1
ATOM 666 N N . SER A 1 83 ? -0.095 6.902 -4.748 1.00 87.38 83 SER A N 1
ATOM 667 C CA . SER A 1 83 ? -0.197 8.357 -4.921 1.00 87.38 83 SER A CA 1
ATOM 668 C C . SER A 1 83 ? 0.987 8.958 -5.675 1.00 87.38 83 SER A C 1
ATOM 670 O O . SER A 1 83 ? 0.958 10.157 -5.946 1.00 87.38 83 SER A O 1
ATOM 672 N N . ASP A 1 84 ? 2.027 8.196 -5.979 1.00 88.56 84 ASP A N 1
ATOM 673 C CA . ASP A 1 84 ? 3.147 8.684 -6.766 1.00 88.56 84 ASP A CA 1
ATOM 674 C C . ASP A 1 84 ? 3.267 7.836 -8.025 1.00 88.56 84 ASP A C 1
ATOM 676 O O . ASP A 1 84 ? 3.294 6.610 -7.958 1.00 88.56 84 ASP A O 1
ATOM 680 N N . ASP A 1 85 ? 3.289 8.490 -9.182 1.00 87.69 85 ASP A N 1
ATOM 681 C CA . ASP A 1 85 ? 3.271 7.793 -10.468 1.00 87.69 85 ASP A CA 1
ATOM 682 C C . ASP A 1 85 ? 4.533 6.933 -10.643 1.00 87.69 85 ASP A C 1
ATOM 684 O O . ASP A 1 85 ? 4.456 5.796 -11.099 1.00 87.69 85 ASP A O 1
ATOM 688 N N . PHE A 1 86 ? 5.680 7.422 -10.154 1.00 88.00 86 PHE A N 1
ATOM 689 C CA . PHE A 1 86 ? 6.946 6.697 -10.193 1.00 88.00 86 PHE A CA 1
ATOM 690 C C . PHE A 1 86 ? 6.936 5.489 -9.248 1.00 88.00 86 PHE A C 1
ATOM 692 O O . PHE A 1 86 ? 7.286 4.384 -9.661 1.00 88.00 86 PHE A O 1
ATOM 699 N N . LYS A 1 87 ? 6.474 5.648 -7.999 1.00 89.94 87 LYS A N 1
ATOM 700 C CA . LYS A 1 87 ? 6.317 4.508 -7.075 1.00 89.94 87 LYS A CA 1
ATOM 701 C C . LYS A 1 87 ? 5.320 3.474 -7.593 1.00 89.94 87 LYS A C 1
ATOM 703 O O . LYS A 1 87 ? 5.592 2.279 -7.503 1.00 89.94 87 LYS A O 1
ATOM 708 N N . ARG A 1 88 ? 4.183 3.923 -8.130 1.00 89.19 88 ARG A N 1
ATOM 709 C CA . ARG A 1 88 ? 3.144 3.064 -8.704 1.00 89.19 88 ARG A CA 1
ATOM 710 C C . ARG A 1 88 ? 3.686 2.277 -9.883 1.00 89.19 88 ARG A C 1
ATOM 712 O O . ARG A 1 88 ? 3.430 1.083 -9.954 1.00 89.19 88 ARG A O 1
ATOM 719 N N . GLN A 1 89 ? 4.447 2.919 -10.766 1.00 89.00 89 GLN A N 1
ATOM 720 C CA . GLN A 1 89 ? 5.072 2.238 -11.891 1.00 89.00 89 GLN A CA 1
ATOM 721 C C . GLN A 1 89 ? 6.032 1.151 -11.404 1.00 89.00 89 GLN A C 1
ATOM 723 O O . GLN A 1 89 ? 5.915 0.014 -11.837 1.00 89.00 89 GLN A O 1
ATOM 728 N N . LEU A 1 90 ? 6.902 1.451 -10.434 1.00 88.69 90 LEU A N 1
ATOM 729 C CA . LEU A 1 90 ? 7.802 0.443 -9.869 1.00 88.69 90 LEU A CA 1
ATOM 730 C C . LEU A 1 90 ? 7.030 -0.712 -9.198 1.00 88.69 90 LEU A C 1
ATOM 732 O O . LEU A 1 90 ? 7.415 -1.876 -9.298 1.00 88.69 90 LEU A O 1
ATOM 736 N N . TYR A 1 91 ? 5.922 -0.415 -8.526 1.00 86.94 91 TYR A N 1
ATOM 737 C CA . TYR A 1 91 ? 5.057 -1.447 -7.959 1.00 86.94 91 TYR A CA 1
ATOM 738 C C . TYR A 1 91 ? 4.443 -2.341 -9.046 1.00 86.94 91 TYR A C 1
ATOM 740 O O . TYR A 1 91 ? 4.462 -3.563 -8.912 1.00 86.94 91 TYR A O 1
ATOM 748 N N . ASP A 1 92 ? 3.965 -1.746 -10.140 1.00 86.62 92 ASP A N 1
ATOM 749 C CA . ASP A 1 92 ? 3.400 -2.457 -11.295 1.00 86.62 92 ASP A CA 1
ATOM 750 C C . ASP A 1 92 ? 4.469 -3.271 -12.056 1.00 86.62 92 ASP A C 1
ATOM 752 O O . ASP A 1 92 ? 4.214 -4.390 -12.496 1.00 86.62 92 ASP A O 1
ATOM 756 N N . GLU A 1 93 ? 5.709 -2.770 -12.111 1.00 86.81 93 GLU A N 1
ATOM 757 C CA . GLU A 1 93 ? 6.892 -3.474 -12.630 1.00 86.81 93 GLU A CA 1
ATOM 758 C C . GLU A 1 93 ? 7.319 -4.670 -11.750 1.00 86.81 93 GLU A C 1
ATOM 760 O O . GLU A 1 93 ? 8.109 -5.512 -12.182 1.00 86.81 93 GLU A O 1
ATOM 765 N N . GLY A 1 94 ? 6.783 -4.783 -10.529 1.00 82.31 94 GLY A N 1
ATOM 766 C CA . GLY A 1 94 ? 7.011 -5.906 -9.620 1.00 82.31 94 GLY A CA 1
ATOM 767 C C . GLY A 1 94 ? 8.131 -5.700 -8.599 1.00 82.31 94 GLY A C 1
ATOM 768 O O . GLY A 1 94 ? 8.586 -6.682 -8.006 1.00 82.31 94 GLY A O 1
ATOM 769 N N . TYR A 1 95 ? 8.571 -4.459 -8.376 1.00 84.19 95 TYR A N 1
ATOM 770 C CA . TYR A 1 95 ? 9.513 -4.139 -7.305 1.00 84.19 95 TYR A CA 1
ATOM 771 C C . TYR A 1 95 ? 8.853 -4.271 -5.925 1.00 84.19 95 TYR A C 1
ATOM 773 O O . TYR A 1 95 ? 7.695 -3.905 -5.723 1.00 84.19 95 TYR A O 1
ATOM 781 N N . ASP A 1 96 ? 9.606 -4.777 -4.947 1.00 83.38 96 ASP A N 1
ATOM 782 C CA . ASP A 1 96 ? 9.148 -4.845 -3.561 1.00 83.38 96 ASP A CA 1
ATOM 783 C C . ASP A 1 96 ? 9.126 -3.452 -2.904 1.00 83.38 96 ASP A C 1
ATOM 785 O O . ASP A 1 96 ? 9.858 -2.539 -3.296 1.00 83.38 96 ASP A O 1
ATOM 789 N N . LEU A 1 97 ? 8.302 -3.295 -1.863 1.00 81.06 97 LEU A N 1
ATOM 790 C CA . LEU A 1 97 ? 8.046 -2.013 -1.184 1.00 81.06 97 LEU A CA 1
ATOM 791 C C . LEU A 1 97 ? 9.327 -1.311 -0.727 1.00 81.06 97 LEU A C 1
ATOM 793 O O . LEU A 1 97 ? 9.473 -0.102 -0.901 1.00 81.06 97 LEU A O 1
ATOM 797 N N . GLU A 1 98 ? 10.262 -2.083 -0.174 1.00 83.81 98 GLU A N 1
ATOM 798 C CA . GLU A 1 98 ? 11.540 -1.571 0.320 1.00 83.81 98 GLU A CA 1
ATOM 799 C C . GLU A 1 98 ? 12.398 -1.011 -0.819 1.00 83.81 98 GLU A C 1
ATOM 801 O O . GLU A 1 98 ? 12.936 0.087 -0.700 1.00 83.81 98 GLU A O 1
ATOM 806 N N . ALA A 1 99 ? 12.450 -1.703 -1.961 1.00 85.69 99 ALA A N 1
ATOM 807 C CA . ALA A 1 99 ? 13.211 -1.260 -3.127 1.00 85.69 99 ALA A CA 1
ATOM 808 C C . ALA A 1 99 ? 12.617 0.011 -3.756 1.00 85.69 99 ALA A C 1
ATOM 810 O O . ALA A 1 99 ? 13.352 0.902 -4.186 1.00 85.69 99 ALA A O 1
ATOM 811 N N . ILE A 1 100 ? 11.284 0.113 -3.801 1.00 87.94 100 ILE A N 1
ATOM 812 C CA . ILE A 1 100 ? 10.583 1.315 -4.273 1.00 87.94 100 ILE A CA 1
ATOM 813 C C . ILE A 1 100 ? 10.910 2.494 -3.359 1.00 87.94 100 ILE A C 1
ATOM 815 O O . ILE A 1 100 ? 11.292 3.567 -3.829 1.00 87.94 100 ILE A O 1
ATOM 819 N N . ARG A 1 101 ? 10.779 2.282 -2.048 1.00 84.25 101 ARG A N 1
ATOM 820 C CA . ARG A 1 101 ? 11.025 3.297 -1.031 1.00 84.25 101 ARG A CA 1
ATOM 821 C C . ARG A 1 101 ? 12.466 3.795 -1.072 1.00 84.25 101 ARG A C 1
ATOM 823 O O . ARG A 1 101 ? 12.667 5.000 -1.157 1.00 84.25 101 ARG A O 1
ATOM 830 N N . GLU A 1 102 ? 13.444 2.895 -1.103 1.00 86.00 102 GLU A N 1
ATOM 831 C CA . GLU A 1 102 ? 14.863 3.253 -1.182 1.00 86.00 102 GLU A CA 1
ATOM 832 C C . GLU A 1 102 ? 15.164 4.101 -2.423 1.00 86.00 102 GLU A C 1
ATOM 834 O O . GLU A 1 102 ? 15.851 5.117 -2.333 1.00 86.00 102 GLU A O 1
ATOM 839 N N . ARG A 1 103 ? 14.598 3.743 -3.581 1.00 85.38 103 ARG A N 1
ATOM 840 C CA . ARG A 1 103 ? 14.779 4.511 -4.820 1.00 85.38 103 ARG A CA 1
ATOM 841 C C . ARG A 1 103 ? 14.173 5.900 -4.756 1.00 85.38 103 ARG A C 1
ATOM 843 O O . ARG A 1 103 ? 14.790 6.854 -5.233 1.00 85.38 103 ARG A O 1
ATOM 850 N N . VAL A 1 104 ? 12.982 6.025 -4.180 1.00 84.31 104 VAL A N 1
ATOM 851 C CA . VAL A 1 104 ? 12.349 7.336 -4.017 1.00 84.31 104 VAL A CA 1
ATOM 852 C C . VAL A 1 104 ? 13.103 8.174 -3.002 1.00 84.31 104 VAL A C 1
ATOM 854 O O . VAL A 1 104 ? 13.377 9.337 -3.281 1.00 84.31 104 VAL A O 1
ATOM 857 N N . GLU A 1 105 ? 13.488 7.597 -1.865 1.00 83.50 105 GLU A N 1
ATOM 858 C CA . GLU A 1 105 ? 14.285 8.290 -0.856 1.00 83.50 105 GLU A CA 1
ATOM 859 C C . GLU A 1 105 ? 15.626 8.731 -1.436 1.00 83.50 105 GLU A C 1
ATOM 861 O O . GLU A 1 105 ? 16.002 9.881 -1.245 1.00 83.50 105 GLU A O 1
ATOM 866 N N . ALA A 1 106 ? 16.310 7.893 -2.220 1.00 82.69 106 ALA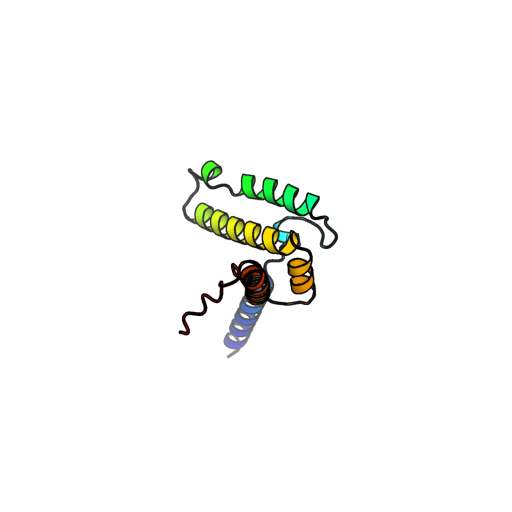 A N 1
ATOM 867 C CA . ALA A 1 106 ? 17.551 8.258 -2.898 1.00 82.69 106 ALA A CA 1
ATOM 868 C C . ALA A 1 106 ? 17.355 9.419 -3.889 1.00 82.69 106 ALA A C 1
ATOM 870 O O . ALA A 1 106 ? 18.160 10.354 -3.909 1.00 82.69 106 ALA A O 1
ATOM 871 N N . ALA A 1 107 ? 16.271 9.406 -4.672 1.00 79.75 107 ALA A N 1
ATOM 872 C CA . ALA A 1 107 ? 15.929 10.495 -5.586 1.00 79.75 107 ALA A CA 1
ATOM 873 C C . ALA A 1 107 ? 15.591 11.799 -4.834 1.00 79.75 107 ALA A C 1
ATOM 875 O O . ALA A 1 107 ? 16.050 12.879 -5.212 1.00 79.75 107 ALA A O 1
ATOM 876 N N . GLN A 1 108 ? 14.846 11.706 -3.730 1.00 74.56 108 GLN A N 1
ATOM 877 C CA . GLN A 1 108 ? 14.495 12.841 -2.875 1.00 74.56 108 GLN A CA 1
ATOM 878 C C . GLN A 1 108 ? 15.713 13.402 -2.129 1.00 74.56 108 GLN A C 1
ATOM 880 O O . GLN A 1 108 ? 15.887 14.619 -2.094 1.00 74.56 108 GLN A O 1
ATOM 885 N N . HIS A 1 109 ? 16.589 12.548 -1.590 1.00 72.31 109 HIS A N 1
ATOM 886 C CA . HIS A 1 109 ? 17.843 12.941 -0.935 1.00 72.31 109 HIS A CA 1
ATOM 887 C C . HIS A 1 109 ? 18.818 13.602 -1.913 1.00 72.31 109 HIS A C 1
ATOM 889 O O . HIS A 1 109 ? 19.507 14.553 -1.542 1.00 72.31 109 HIS A O 1
ATOM 895 N N . ALA A 1 110 ? 18.875 13.12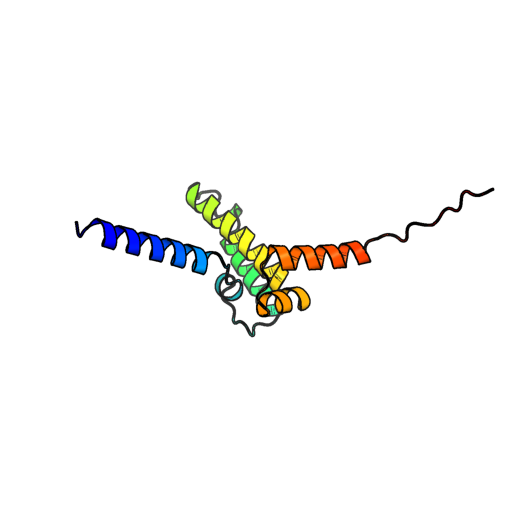9 -3.163 1.00 69.75 110 ALA A N 1
ATOM 896 C CA . ALA A 1 110 ? 19.667 13.764 -4.212 1.00 69.75 110 ALA A CA 1
ATOM 897 C C . ALA A 1 110 ? 19.138 15.169 -4.553 1.00 69.75 110 ALA A C 1
ATOM 899 O O . ALA A 1 110 ? 19.937 16.082 -4.760 1.00 69.75 110 ALA A O 1
ATOM 900 N N . ALA A 1 111 ? 17.814 15.363 -4.539 1.00 66.19 111 ALA A N 1
ATOM 901 C CA . ALA A 1 111 ? 17.172 16.660 -4.756 1.00 66.19 111 ALA A CA 1
ATOM 902 C C . ALA A 1 111 ? 17.284 17.614 -3.547 1.00 66.19 111 ALA A C 1
ATOM 904 O O . ALA A 1 111 ? 17.377 18.825 -3.728 1.00 66.19 111 ALA A O 1
ATOM 905 N N . HIS A 1 112 ? 17.307 17.081 -2.320 1.00 60.91 112 HIS A N 1
ATOM 906 C CA . HIS A 1 112 ? 17.422 17.842 -1.069 1.00 60.91 112 HIS A CA 1
ATOM 907 C C . HIS A 1 112 ? 18.855 18.037 -0.576 1.00 60.91 112 HIS A C 1
ATOM 909 O O . HIS A 1 112 ? 19.042 18.512 0.542 1.00 60.91 112 HIS A O 1
ATOM 915 N N . ARG A 1 113 ? 19.888 17.721 -1.367 1.00 55.09 113 ARG A N 1
ATOM 916 C CA . ARG A 1 113 ? 21.249 18.161 -1.044 1.00 55.09 113 ARG A CA 1
ATOM 917 C C . ARG A 1 113 ? 21.245 19.696 -1.146 1.00 55.09 113 ARG A C 1
ATOM 919 O O . ARG A 1 113 ? 21.229 20.194 -2.274 1.00 55.09 113 ARG A O 1
ATOM 926 N N . PRO A 1 114 ? 21.266 20.482 -0.043 1.00 53.97 114 PRO A N 1
ATOM 927 C CA . PRO A 1 114 ? 21.588 21.890 -0.196 1.00 53.97 114 PRO A CA 1
ATOM 928 C C . PRO A 1 114 ? 22.963 21.894 -0.849 1.00 53.97 114 PRO A C 1
ATOM 930 O O . PRO A 1 114 ? 23.858 21.182 -0.380 1.00 53.97 114 PRO A O 1
ATOM 933 N N . GLY A 1 115 ? 23.104 22.594 -1.976 1.00 53.44 115 GLY A N 1
ATOM 934 C CA . GLY A 1 115 ? 24.388 22.753 -2.640 1.00 53.44 115 GLY A CA 1
ATOM 935 C C . GLY A 1 115 ? 25.419 23.062 -1.567 1.00 53.44 115 GLY A C 1
ATOM 936 O O . GLY A 1 115 ? 25.357 24.111 -0.922 1.00 53.44 115 GLY A O 1
ATOM 937 N N . ARG A 1 116 ? 26.296 22.091 -1.289 1.00 52.28 116 ARG A N 1
ATOM 938 C CA . ARG A 1 116 ? 27.371 22.259 -0.327 1.00 52.28 116 ARG A CA 1
ATOM 939 C C . ARG A 1 116 ? 28.228 23.336 -0.964 1.00 52.28 116 ARG A C 1
ATOM 941 O O . ARG A 1 116 ? 28.948 23.055 -1.917 1.00 52.28 116 ARG A O 1
ATOM 948 N N . HIS A 1 117 ? 28.045 24.575 -0.508 1.00 51.06 117 HIS A N 1
ATOM 949 C CA . HIS A 1 117 ? 28.920 25.683 -0.829 1.00 51.06 117 HIS A CA 1
ATOM 950 C C . HIS A 1 117 ? 30.335 25.165 -0.601 1.00 51.06 117 HIS A C 1
ATOM 952 O O . HIS A 1 117 ? 30.724 24.860 0.529 1.00 51.06 117 HIS A O 1
ATOM 958 N N . HIS A 1 118 ? 31.078 25.017 -1.691 1.00 49.19 118 HIS A N 1
ATOM 959 C CA . HIS A 1 118 ? 32.521 24.926 -1.657 1.00 49.19 118 HIS A CA 1
ATOM 960 C C . HIS A 1 118 ? 33.008 26.268 -1.096 1.00 49.19 118 HIS A C 1
ATOM 962 O O . HIS A 1 118 ? 33.266 27.209 -1.840 1.00 49.19 118 HIS A O 1
ATOM 968 N N . HIS A 1 119 ? 33.082 26.395 0.230 1.00 46.50 119 HIS A N 1
ATOM 969 C CA . HIS A 1 119 ? 33.949 27.394 0.838 1.00 46.50 119 HIS A CA 1
ATOM 970 C C . HIS A 1 119 ? 35.372 26.917 0.570 1.00 46.50 119 HIS A C 1
ATOM 972 O O . HIS A 1 119 ? 35.906 26.060 1.273 1.00 46.50 119 HIS A O 1
ATOM 978 N N . GLY A 1 120 ? 35.946 27.425 -0.519 1.00 47.88 120 GLY A N 1
ATOM 979 C CA . GLY A 1 120 ? 37.369 27.331 -0.780 1.00 47.88 120 GLY A CA 1
ATOM 980 C C . GLY A 1 120 ? 38.124 28.058 0.326 1.00 47.88 120 GLY A C 1
ATOM 981 O O . GLY A 1 120 ? 38.365 29.253 0.227 1.00 47.88 120 GLY A O 1
ATOM 982 N N . HIS A 1 121 ? 38.504 27.335 1.376 1.00 50.25 121 HIS A N 1
ATOM 983 C CA . HIS A 1 121 ? 39.667 27.700 2.173 1.00 50.25 121 HIS A CA 1
ATOM 984 C C . HIS A 1 121 ? 40.895 27.167 1.441 1.00 50.25 121 HIS A C 1
ATOM 986 O O . HIS A 1 121 ? 41.321 26.037 1.650 1.00 50.25 121 HIS A O 1
ATOM 992 N N . HIS A 1 122 ? 41.418 27.984 0.533 1.00 47.47 122 HIS A N 1
ATOM 993 C CA . HIS A 1 122 ? 42.804 27.900 0.096 1.00 47.47 122 HIS A CA 1
ATOM 994 C C . HIS A 1 122 ? 43.275 29.294 -0.317 1.00 47.47 122 HIS A C 1
ATOM 996 O O . HIS A 1 122 ? 43.249 29.651 -1.493 1.00 47.47 122 HIS A O 1
ATOM 1002 N N . ARG A 1 123 ? 43.723 30.073 0.667 1.00 51.97 123 ARG A N 1
ATOM 1003 C CA . ARG A 1 123 ? 45.094 30.584 0.689 1.00 51.97 123 ARG A CA 1
ATOM 1004 C C . ARG A 1 123 ? 45.466 31.080 2.076 1.00 51.97 123 ARG A C 1
ATOM 1006 O O . ARG A 1 123 ? 44.578 31.662 2.730 1.00 51.97 123 ARG A O 1
#

Secondary structure (DSSP, 8-state):
--HHHHHHHHHHHHHHHHHHHHS--HHHHHT--TT--HHHHHHHHHHHHHHS-GGGGTTS-HHHHHHHHHHHHHHHHHHHHHTSHHHHHHHHTT--HHHHHHHHHHHHHHHT-----------

Sequence (123 aa):
GSNSVLIQKAYENADFLLRKQKRPDFYQLLGISSIASLLEIKKQYKVKAMEYHPDRHTGASQQKQKEAEEKFKLLGEGLEILSDDFKRQLYDEGYDLEAIRERVEAAQHAAHRPGRHHHGHHR

=== Feature glossary ===
Key to the feature types in this record:

pLDDT. pLDDT is the predicted lDDT-Cα score: AlphaFold's confidence that the local environment of each residue (all inter-atomic distances within 15 Å) is correctly placed. It is a per-residue number between 0 and 100, with higher meaning more reliable.

Radius of gyration, Cα contacts, bounding box. The geometric summary reports three shape descriptors. Rg (radius of gyration) measures how spread out the Cα atoms are about their centre of mass; compact globular proteins have small Rg, elongated or unfolded ones large. Cα contacts (<8 Å, |i−j|>4) count long-range residue pairs in spatial proximity — high for tightly packed folds, near zero for rods or random coil. The bounding-box extents give the protein's footprint along x, y, z in Å.

Backbone torsions (φ/ψ). Backbone dihedral angles. Every residue except chain termini has a φ (preceding-C → N → Cα → C) and a ψ (N → Cα → C → next-N). They are reported in degrees following the IUPAC sign convention. Secondary structure is essentially a statement about which (φ, ψ) basin each residue occupies.

Contact-map, Ramachandran, and PAE plots. Plot images: a contact map (which residues are close in 3D, as an N×N binary image), a Ramachandran scatter (backbone torsion angles, revealing secondary-structure composition at a glance), and — for AlphaFold structures — a PAE heatmap (pairwise prediction confidence).

Predicted aligned error. Predicted Aligned Error (PAE) is an AlphaFold confidence matrix: entry (i, j) is the expected error in the position of residue j, in ångströms, when the prediction is superimposed on the true structure at residue i. Low PAE within a block of residues means that block is internally rigid and well-predicted; high PAE between two blocks means their relative placement is uncertain even if each block individually is confident.

Secondary structure (3-state, P-SEA). Three-state secondary structure (P-SEA) collapses the eight DSSP classes into helix (a), strand (b), and coil (c). P-SEA assigns these from Cα geometry alone — distances and angles — without requiring backbone oxygens, so it works on any Cα trace.

Solvent-accessible surface area. Solvent-accessible surface area (SASA) is the area in Å² traced out by the centre of a 1.4 Å probe sphere (a water molecule) rolled over the protein's van der Waals surface (Shrake–Rupley / Lee–Richards construction). Buried residues have near-zero SASA; fully exposed residues can exceed 200 Å². The total SASA scales roughly with the number of surface residues.

Foldseek 3Di. The Foldseek 3Di string encodes local tertiary geometry as a 20-letter alphabet — one character per residue — derived from the relative positions of nearby Cα atoms. Unlike the amino-acid sequence, 3Di is a direct function of the 3D structure, so two proteins with the same fold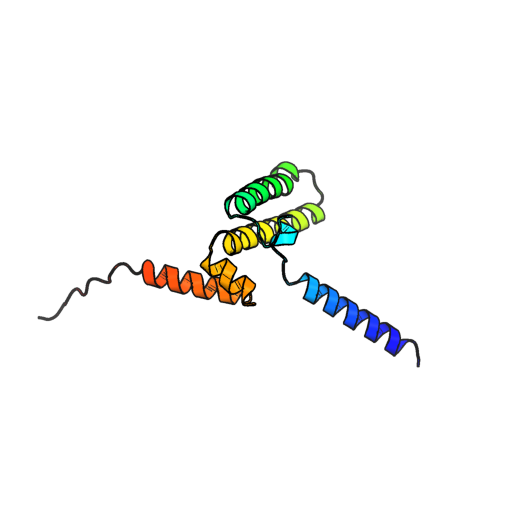 have similar 3Di strings even at low sequence identity.

B-factor. For experimental (PDB) structures, the B-factor (temperature factor) quantifies the positional spread of each atom in the crystal — a combination of thermal vibration and static disorder — in units of Å². High B-factors mark flexible loops or poorly resolved regions; low B-factors mark the rigid, well-ordered core.

mmCIF coordinates. The mmCIF block holds the 3D Cartesian coordinates of each backbone atom (N, Cα, C, O) in ångströms. mmCIF is the PDB's canonical archive format — a tagged-loop text representation of the atomic model.

InterPro / GO / CATH / organism. Functional annotations link the protein to curated databases. InterPro entries identify conserved domains and families by matching the sequence against member-database signatures (Pfam, PROSITE, CDD, …). Gene Ontology (GO) terms describe molecular function, biological process, and cellular component in a controlled vocabulary. CATH places the structure in a hierarchical fold classification (Class/Architecture/Topology/Homologous-superfamily). The organism is the source species.

Rendered structure images. Structure images are PyMOL renders from six orthogonal camera directions. Cartoon representation draws helices as coils and strands as arrows; sticks shows the backbone as bonds; surface shows the solvent-excluded envelope. Rainbow coloring maps sequence position to hue (blue→red, N→C); chain coloring assigns a distinct color per polypeptide.

Sequence. This is the polypeptide sequence — one letter per residue, N-terminus first. Length ranges from a few dozen residues for small domains to over a thousand for large multi-domain proteins.

Secondary structure (8-state, DSSP). The SS8 string is DSSP's per-residue secondary-structure call. α-helix (H) means an i→i+4 H-bond ladder; β-strand (E) means the residue participates in a β-sheet; 3₁₀ (G) and π (I) are tighter and wider helices; T/S are turns/bends; '-' is loop.

Nearest PDB structures. Structural nearest neighbors (via Foldseek easy-search vs the PDB). Reported per hit: target PDB id, E-value, and alignment TM-score. A TM-score above ~0.5 is 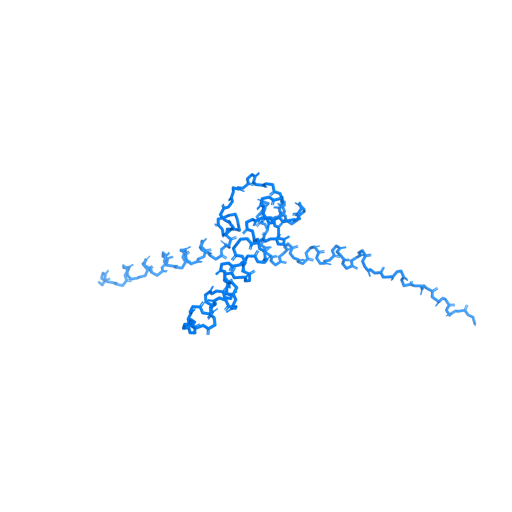the conventional threshold for 'same fold'.